Protein AF-A0A6S7J651-F1 (afdb_monomer_lite)

pLDDT: mean 87.49, std 10.48, range [50.44, 97.06]

Foldseek 3Di:
DQADDQLDDLVVVVVVLVVVCVVVVVPDLVVSLVVNLVSHDPVLNVQLVPQDQDDDDCRNVVSSVVSVVSSVVVDDLVSLVVVLVVDDADDVHDPVNVVVVSVVSVVD

Secondary structure (DSSP, 8-state):
-PPB-TTS-HHHHHHHHHHHHHHTT---HHHHHHHHHHTB-HHHHHHHTTSPP--STTHHHHHHHHHHHHHHHT--HHHHHHHHHH----TT--HHHHHHHHHHHH--

Structure (mmCIF, N/CA/C/O backbone):
data_AF-A0A6S7J651-F1
#
_entry.id   AF-A0A6S7J651-F1
#
loop_
_atom_site.group_PDB
_atom_site.id
_atom_site.type_symb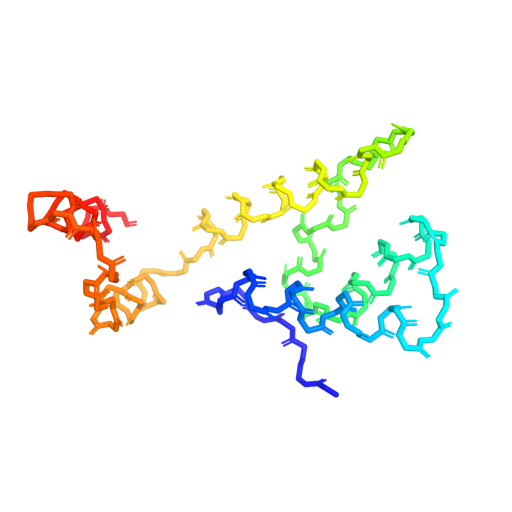ol
_atom_site.label_atom_id
_atom_site.label_alt_id
_atom_site.label_comp_id
_atom_site.label_asym_id
_atom_site.label_entity_id
_atom_site.label_seq_id
_atom_site.pdbx_PDB_ins_code
_atom_site.Cartn_x
_atom_site.Cartn_y
_atom_site.Cartn_z
_atom_site.occupancy
_atom_site.B_iso_or_equiv
_atom_site.auth_seq_id
_atom_site.auth_comp_id
_atom_site.auth_asym_id
_atom_site.auth_atom_id
_atom_site.pdbx_PDB_model_num
ATOM 1 N N . PRO A 1 1 ? -5.025 -12.848 -6.482 1.00 60.56 1 PRO A N 1
ATOM 2 C CA . PRO A 1 1 ? -4.922 -12.258 -5.128 1.00 60.56 1 PRO A CA 1
ATOM 3 C C . PRO A 1 1 ? -6.108 -11.335 -4.894 1.00 60.56 1 PRO A C 1
ATOM 5 O O . PRO A 1 1 ? -6.480 -10.621 -5.825 1.00 60.56 1 PRO A O 1
ATOM 8 N N . ASP A 1 2 ? -6.698 -11.370 -3.703 1.00 80.50 2 ASP A N 1
ATOM 9 C CA . ASP A 1 2 ? -7.684 -10.358 -3.337 1.00 80.50 2 ASP A CA 1
ATOM 10 C C . ASP A 1 2 ? -7.003 -8.989 -3.321 1.00 80.50 2 ASP A C 1
ATOM 12 O O . ASP A 1 2 ? -5.852 -8.851 -2.892 1.00 80.50 2 ASP A O 1
ATOM 16 N N . LYS A 1 3 ? -7.687 -7.997 -3.889 1.00 93.38 3 LYS A N 1
ATOM 17 C CA . LYS A 1 3 ? -7.186 -6.627 -3.954 1.00 93.38 3 LYS A CA 1
ATOM 18 C C . LYS A 1 3 ? -7.301 -5.980 -2.579 1.00 93.38 3 LYS A C 1
ATOM 20 O O . LYS A 1 3 ? -8.289 -6.212 -1.890 1.00 93.38 3 LYS A O 1
ATOM 25 N N . PHE A 1 4 ? -6.341 -5.130 -2.228 1.00 94.69 4 PHE A N 1
ATOM 26 C CA . PHE A 1 4 ? -6.360 -4.408 -0.959 1.00 94.69 4 PHE A CA 1
ATOM 27 C C . PHE A 1 4 ? -7.595 -3.523 -0.846 1.00 94.69 4 PHE A C 1
ATOM 29 O O . PHE A 1 4 ? -7.858 -2.702 -1.736 1.00 94.69 4 PHE A O 1
ATOM 36 N N . LYS A 1 5 ? -8.288 -3.648 0.284 1.00 93.19 5 LYS A N 1
ATOM 37 C CA . LYS A 1 5 ? -9.381 -2.783 0.713 1.00 93.19 5 LYS A CA 1
ATOM 38 C C . LYS A 1 5 ? -8.946 -1.921 1.903 1.00 93.19 5 LYS A C 1
ATOM 40 O O . LYS A 1 5 ? -8.264 -2.379 2.813 1.00 93.19 5 LYS A O 1
ATOM 45 N N . ILE A 1 6 ? -9.391 -0.662 1.922 1.00 90.00 6 ILE A N 1
ATOM 46 C CA . ILE A 1 6 ? -9.176 0.242 3.062 1.00 90.00 6 ILE A CA 1
ATOM 47 C C . ILE A 1 6 ? -9.728 -0.403 4.342 1.00 90.00 6 ILE A C 1
ATOM 49 O O . ILE A 1 6 ? -10.827 -0.949 4.337 1.00 90.00 6 ILE A O 1
ATOM 53 N N . GLY A 1 7 ? -8.950 -0.351 5.423 1.00 86.81 7 GLY A N 1
ATOM 54 C CA . GLY A 1 7 ? -9.270 -1.014 6.690 1.00 86.81 7 GLY A CA 1
ATOM 55 C C . GLY A 1 7 ? -8.551 -2.349 6.892 1.00 86.81 7 GLY A C 1
ATOM 56 O O . GLY A 1 7 ? -8.470 -2.806 8.029 1.00 86.81 7 GLY A O 1
ATOM 57 N N . GLU A 1 8 ? -7.985 -2.940 5.836 1.00 89.00 8 GLU A N 1
ATOM 58 C CA . GLU A 1 8 ? -7.099 -4.101 5.948 1.00 89.00 8 GLU A CA 1
ATOM 59 C C . GLU A 1 8 ? -5.691 -3.716 6.433 1.00 89.00 8 GLU A C 1
ATOM 61 O O . GLU A 1 8 ? -5.280 -2.554 6.378 1.00 89.00 8 GLU A O 1
ATOM 66 N N . ASP A 1 9 ? -4.932 -4.719 6.880 1.00 89.12 9 ASP A N 1
ATOM 67 C CA . ASP A 1 9 ? -3.523 -4.577 7.250 1.00 89.12 9 ASP A CA 1
ATOM 68 C C . ASP A 1 9 ? -2.673 -4.262 6.008 1.00 89.12 9 ASP A C 1
ATOM 70 O O . ASP A 1 9 ? -2.301 -5.142 5.218 1.00 89.12 9 ASP A O 1
ATOM 74 N N . PHE A 1 10 ? -2.390 -2.972 5.828 1.00 92.88 10 PHE A N 1
ATOM 75 C CA . PHE A 1 10 ? -1.630 -2.483 4.689 1.00 92.88 10 PHE A CA 1
ATOM 76 C C . PHE A 1 10 ? -0.168 -2.946 4.724 1.00 92.88 10 PHE A C 1
ATOM 78 O O . PHE A 1 10 ? 0.384 -3.256 3.671 1.00 92.88 10 PHE A O 1
ATOM 85 N N . ASP A 1 11 ? 0.453 -3.083 5.899 1.00 92.12 11 ASP A N 1
ATOM 86 C CA . ASP A 1 11 ? 1.843 -3.545 5.999 1.00 92.12 11 ASP A CA 1
ATOM 87 C C . ASP A 1 11 ? 1.967 -5.001 5.535 1.00 92.12 11 ASP A C 1
ATOM 89 O O . ASP A 1 11 ? 2.865 -5.349 4.758 1.00 92.12 11 ASP A O 1
ATOM 93 N N . LEU A 1 12 ? 1.025 -5.855 5.947 1.00 92.38 12 LEU A N 1
ATOM 94 C CA . LEU A 1 12 ? 0.959 -7.238 5.484 1.00 92.38 12 LEU A CA 1
ATOM 95 C C . LEU A 1 12 ? 0.696 -7.321 3.976 1.00 92.38 12 LEU A C 1
ATOM 97 O O . LEU A 1 12 ? 1.302 -8.152 3.291 1.00 92.38 12 LEU A O 1
ATOM 101 N N . PHE A 1 13 ? -0.186 -6.471 3.445 1.00 94.56 13 PHE A N 1
ATOM 102 C CA . PHE A 1 13 ? -0.425 -6.381 2.005 1.00 94.56 13 PHE A CA 1
ATOM 103 C C . PHE A 1 13 ? 0.855 -6.009 1.239 1.00 94.56 13 PHE A C 1
ATOM 105 O O . PHE A 1 13 ? 1.228 -6.709 0.294 1.00 94.56 13 PHE A O 1
ATOM 112 N N . ILE A 1 14 ? 1.586 -4.980 1.682 1.00 95.69 14 ILE A N 1
ATOM 113 C CA . ILE A 1 14 ? 2.854 -4.568 1.064 1.00 95.69 14 ILE A CA 1
ATOM 114 C C . ILE A 1 14 ? 3.908 -5.668 1.148 1.00 95.69 14 ILE A C 1
ATOM 116 O O . ILE A 1 14 ? 4.590 -5.933 0.156 1.00 95.69 14 ILE A O 1
ATOM 120 N N . LYS A 1 15 ? 4.013 -6.363 2.285 1.00 95.19 15 LYS A N 1
ATOM 121 C CA . LYS A 1 15 ? 4.928 -7.500 2.436 1.00 95.19 15 LYS A CA 1
ATOM 122 C C . LYS A 1 15 ? 4.649 -8.590 1.397 1.00 95.19 15 LYS A C 1
ATOM 124 O O . LYS A 1 15 ? 5.584 -9.081 0.770 1.00 95.19 15 LYS A O 1
ATOM 129 N N . LYS A 1 16 ? 3.377 -8.940 1.170 1.00 94.25 16 LYS A N 1
ATOM 130 C CA . LYS A 1 16 ? 2.980 -9.917 0.138 1.00 94.25 16 LYS A CA 1
ATOM 131 C C . LYS A 1 16 ? 3.317 -9.431 -1.276 1.00 94.25 16 LYS A C 1
ATOM 133 O O . LYS A 1 16 ? 3.835 -10.211 -2.070 1.00 94.25 16 LYS A O 1
ATOM 138 N N . CYS A 1 17 ? 3.066 -8.156 -1.579 1.00 94.12 17 CYS A N 1
ATOM 139 C CA . CYS A 1 17 ? 3.41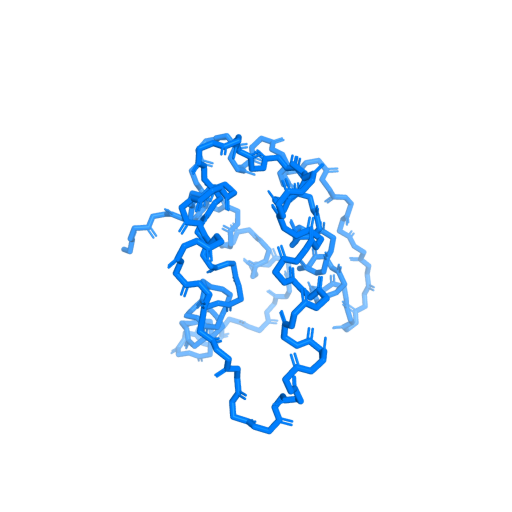8 -7.558 -2.870 1.00 94.12 17 CYS A CA 1
ATOM 140 C C . CYS A 1 17 ? 4.931 -7.585 -3.125 1.00 94.12 17 CYS A C 1
ATOM 142 O O . CYS A 1 17 ? 5.352 -7.967 -4.212 1.00 94.12 17 CYS A O 1
ATOM 144 N N . ASN A 1 18 ? 5.748 -7.242 -2.127 1.00 94.31 18 ASN A N 1
ATOM 145 C CA . ASN A 1 18 ? 7.204 -7.240 -2.267 1.00 94.31 18 ASN A CA 1
ATOM 146 C C . ASN A 1 18 ? 7.760 -8.650 -2.508 1.00 94.31 18 ASN A C 1
ATOM 148 O O . ASN A 1 18 ? 8.572 -8.812 -3.411 1.00 94.31 18 ASN A O 1
ATOM 152 N N . LEU A 1 19 ? 7.253 -9.671 -1.805 1.00 94.81 19 LEU A N 1
ATOM 153 C CA . LEU A 1 19 ? 7.618 -11.071 -2.072 1.00 94.81 19 LEU A CA 1
ATOM 154 C C . LEU A 1 19 ? 7.287 -11.488 -3.511 1.00 94.81 19 LEU A C 1
ATOM 156 O O . LEU A 1 19 ? 8.064 -12.187 -4.156 1.00 94.81 19 LEU A O 1
ATOM 160 N N . TYR A 1 20 ? 6.139 -11.049 -4.033 1.00 92.81 20 TYR A N 1
ATOM 161 C CA . TYR A 1 20 ? 5.784 -11.299 -5.427 1.00 92.81 20 TYR A CA 1
ATOM 162 C C . TYR A 1 20 ? 6.728 -10.569 -6.390 1.00 92.81 20 TYR A C 1
ATOM 164 O O . TYR A 1 20 ? 7.210 -11.181 -7.336 1.00 92.81 20 TYR A O 1
ATOM 172 N N . PHE A 1 21 ? 7.025 -9.289 -6.144 1.00 94.81 21 PHE A N 1
ATOM 173 C CA . PHE A 1 21 ? 7.946 -8.507 -6.975 1.00 94.81 21 PHE A CA 1
ATOM 174 C C . PHE A 1 21 ? 9.356 -9.091 -6.996 1.00 94.81 21 PHE A C 1
ATOM 176 O O . PHE A 1 21 ? 9.975 -9.097 -8.054 1.00 94.8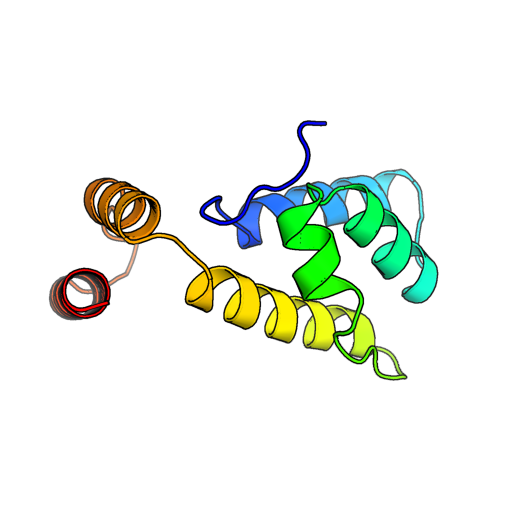1 21 PHE A O 1
ATOM 183 N N . GLU A 1 22 ? 9.840 -9.609 -5.868 1.00 95.25 22 GLU A N 1
ATOM 184 C CA . GLU A 1 22 ? 11.103 -10.347 -5.783 1.00 95.25 22 GLU A CA 1
ATOM 185 C C . GLU A 1 22 ? 11.058 -11.622 -6.633 1.00 95.25 22 GLU A C 1
ATOM 187 O O . GLU A 1 22 ? 11.951 -11.847 -7.444 1.00 95.25 22 GLU A O 1
ATOM 192 N N . ALA A 1 23 ? 9.990 -12.418 -6.520 1.00 96.69 23 ALA A N 1
ATOM 193 C CA . ALA A 1 23 ? 9.848 -13.671 -7.262 1.00 96.69 23 ALA A CA 1
ATOM 194 C C . ALA A 1 23 ? 9.789 -13.492 -8.790 1.00 96.69 23 ALA A C 1
ATOM 196 O O . ALA A 1 23 ? 10.136 -14.416 -9.523 1.00 96.69 23 ALA A O 1
ATOM 197 N N . VAL A 1 24 ? 9.335 -12.330 -9.271 1.00 96.06 24 VAL A N 1
ATOM 198 C CA . VAL A 1 24 ? 9.275 -12.002 -10.707 1.00 96.06 24 VAL A CA 1
ATOM 199 C C . VAL A 1 24 ? 10.380 -11.043 -11.162 1.00 96.06 24 VAL A C 1
ATOM 201 O O . VAL A 1 24 ? 10.275 -10.489 -12.255 1.00 96.06 24 VAL A O 1
ATOM 204 N N . GLU A 1 25 ? 11.396 -10.803 -10.325 1.00 96.12 25 GLU A N 1
ATOM 205 C CA . GLU A 1 25 ? 12.528 -9.904 -10.615 1.00 96.12 25 GLU A CA 1
ATOM 206 C C . GLU A 1 25 ? 12.085 -8.493 -11.058 1.00 96.12 25 GLU A C 1
ATOM 208 O O . GLU A 1 25 ? 12.689 -7.829 -11.905 1.00 96.12 25 GLU A O 1
ATOM 213 N N . LEU A 1 26 ? 10.983 -7.999 -10.488 1.00 95.06 26 LEU A N 1
ATOM 214 C CA . LEU A 1 26 ? 10.463 -6.677 -10.802 1.00 95.06 26 LEU A CA 1
ATOM 215 C C . LEU A 1 26 ? 11.224 -5.627 -9.997 1.00 95.06 26 LEU A C 1
ATOM 217 O O . LEU A 1 26 ? 10.801 -5.263 -8.905 1.00 95.06 26 LEU A O 1
ATOM 221 N N . GLU A 1 27 ? 12.344 -5.132 -10.513 1.00 91.69 27 GLU A N 1
ATOM 222 C CA . GLU A 1 27 ? 13.200 -4.158 -9.809 1.00 91.69 27 GLU A CA 1
ATOM 223 C C . GLU A 1 27 ? 12.805 -2.693 -10.050 1.00 91.69 27 GLU A C 1
ATOM 225 O O . GLU A 1 27 ? 13.013 -1.832 -9.197 1.00 91.69 27 GLU A O 1
ATOM 230 N N . ASP A 1 28 ? 12.172 -2.402 -11.188 1.00 94.00 28 ASP A N 1
ATOM 231 C CA . ASP A 1 28 ? 11.782 -1.043 -11.568 1.00 94.00 28 ASP A CA 1
ATOM 232 C C . ASP A 1 28 ? 10.697 -0.479 -10.632 1.00 94.00 28 ASP A C 1
ATOM 234 O O . ASP A 1 28 ? 9.564 -0.969 -10.577 1.00 94.00 28 ASP A O 1
ATOM 238 N N . VAL A 1 29 ? 11.028 0.604 -9.924 1.00 93.56 29 VAL A N 1
ATOM 239 C CA . VAL A 1 29 ? 10.147 1.243 -8.933 1.00 93.56 29 VAL A CA 1
ATOM 240 C C . VAL A 1 29 ? 8.861 1.822 -9.532 1.00 93.56 29 VAL A C 1
ATOM 242 O O . VAL A 1 29 ? 7.820 1.803 -8.871 1.00 93.56 29 VAL A O 1
ATOM 245 N N . LYS A 1 30 ? 8.882 2.288 -10.788 1.00 93.50 30 LYS A N 1
ATOM 246 C CA . LYS A 1 30 ? 7.685 2.790 -11.480 1.00 93.50 30 LYS A CA 1
ATOM 247 C C . LYS A 1 30 ? 6.769 1.627 -11.853 1.00 93.50 30 LYS A C 1
ATOM 249 O O . LYS A 1 30 ? 5.550 1.740 -11.711 1.00 93.50 30 LYS A O 1
ATOM 254 N N . LYS A 1 31 ? 7.335 0.486 -12.259 1.00 94.94 31 LYS A N 1
ATOM 255 C CA . LYS A 1 31 ? 6.555 -0.737 -12.494 1.00 94.94 31 LYS A CA 1
ATOM 256 C C . LYS A 1 31 ? 5.994 -1.317 -11.196 1.00 94.94 31 LYS A C 1
ATOM 258 O O . LYS A 1 31 ? 4.831 -1.707 -11.193 1.00 94.94 31 LYS A O 1
ATOM 263 N N . ARG A 1 32 ? 6.750 -1.311 -10.088 1.00 95.06 32 ARG A N 1
ATOM 264 C CA . ARG A 1 32 ? 6.239 -1.700 -8.755 1.00 95.06 32 ARG A CA 1
ATOM 265 C C . ARG A 1 32 ? 5.063 -0.829 -8.326 1.00 95.06 32 ARG A C 1
ATOM 267 O O . ARG A 1 32 ? 4.036 -1.359 -7.909 1.00 95.06 32 ARG A O 1
ATOM 274 N N . ARG A 1 33 ? 5.176 0.496 -8.490 1.00 95.38 33 ARG A N 1
ATOM 275 C CA . ARG A 1 33 ? 4.079 1.444 -8.237 1.00 95.38 33 ARG A CA 1
ATOM 276 C C . ARG A 1 33 ? 2.829 1.070 -9.036 1.00 95.38 33 ARG A C 1
ATOM 278 O O . ARG A 1 33 ? 1.757 0.939 -8.456 1.00 95.38 33 ARG A O 1
ATOM 285 N N . LEU A 1 34 ? 2.962 0.879 -10.351 1.00 95.69 34 LEU A N 1
ATOM 286 C CA . LEU A 1 34 ? 1.836 0.499 -11.211 1.00 95.69 34 LEU A CA 1
ATOM 287 C C . LEU A 1 34 ? 1.224 -0.838 -10.785 1.00 95.69 34 LEU A C 1
ATOM 289 O O . LEU A 1 34 ? 0.011 -0.928 -10.615 1.00 95.69 34 LEU A O 1
ATOM 293 N N . ALA A 1 35 ? 2.051 -1.860 -10.567 1.00 95.06 35 ALA A N 1
ATOM 294 C CA . ALA A 1 35 ? 1.590 -3.173 -10.138 1.00 95.06 35 ALA A CA 1
ATOM 295 C C . ALA A 1 35 ? 0.823 -3.100 -8.810 1.00 95.06 35 ALA A C 1
ATOM 297 O O . ALA A 1 35 ? -0.220 -3.737 -8.671 1.00 95.06 35 ALA A O 1
ATOM 298 N N . LEU A 1 36 ? 1.288 -2.288 -7.859 1.00 95.44 36 LEU A N 1
ATOM 299 C CA . LEU A 1 36 ? 0.585 -2.061 -6.602 1.00 95.44 36 LEU A CA 1
ATOM 300 C C . LEU A 1 36 ? -0.761 -1.375 -6.827 1.00 95.44 36 LEU A C 1
ATOM 302 O O . LEU A 1 36 ? -1.763 -1.876 -6.327 1.00 95.44 36 LEU A O 1
ATOM 306 N N . LEU A 1 37 ? -0.806 -0.293 -7.614 1.00 96.56 37 LEU A N 1
ATOM 307 C CA . LEU A 1 37 ? -2.048 0.420 -7.936 1.00 96.56 37 LEU A CA 1
ATOM 308 C C . LEU A 1 37 ? -3.115 -0.529 -8.509 1.00 96.56 37 LEU A C 1
ATOM 310 O O . LEU A 1 37 ? -4.262 -0.500 -8.073 1.00 96.56 37 LEU A O 1
ATOM 314 N N . PHE A 1 38 ? -2.748 -1.439 -9.416 1.00 95.19 38 PHE A N 1
ATOM 315 C CA . PHE A 1 38 ? -3.695 -2.412 -9.984 1.00 95.19 38 PHE A CA 1
ATOM 316 C C . PHE A 1 38 ? -4.199 -3.471 -8.988 1.00 95.19 38 PHE A C 1
ATOM 318 O O . PHE A 1 38 ? -5.247 -4.086 -9.227 1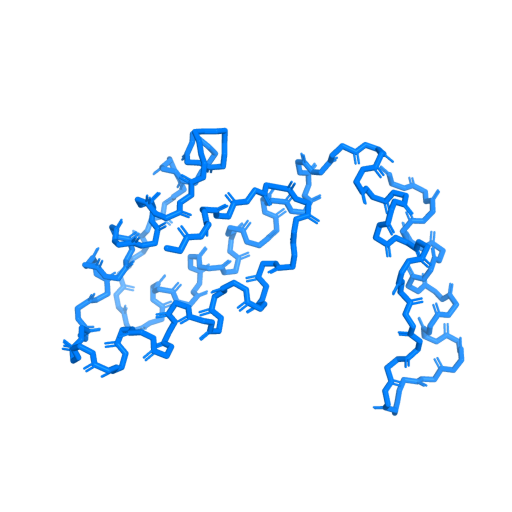.00 95.19 38 PHE A O 1
ATOM 325 N N . ASN A 1 39 ? -3.490 -3.659 -7.872 1.00 95.81 39 ASN A N 1
ATOM 326 C CA . ASN A 1 39 ? -3.876 -4.543 -6.773 1.00 95.81 39 ASN A CA 1
ATOM 327 C C . ASN A 1 39 ? -4.668 -3.828 -5.663 1.00 95.81 39 ASN A C 1
ATOM 329 O O . ASN A 1 39 ? -4.955 -4.441 -4.639 1.00 95.81 39 ASN A O 1
ATOM 333 N N . LEU A 1 40 ? -5.065 -2.569 -5.864 1.00 95.81 40 LEU A N 1
ATOM 334 C CA . LEU A 1 40 ? -6.003 -1.853 -4.997 1.00 95.81 40 LEU A CA 1
ATOM 335 C C . LEU A 1 40 ? -7.440 -2.012 -5.512 1.00 95.81 40 LEU A C 1
ATOM 337 O O . LEU A 1 40 ? -7.671 -2.057 -6.726 1.00 95.81 40 LEU A O 1
ATOM 341 N N . ILE A 1 41 ? -8.425 -2.065 -4.610 1.00 95.12 41 ILE A N 1
ATOM 342 C CA . ILE A 1 41 ? -9.829 -1.869 -5.009 1.00 95.12 41 ILE A CA 1
ATOM 343 C C . ILE A 1 41 ? -10.049 -0.439 -5.521 1.00 95.12 41 ILE A C 1
ATOM 345 O O . ILE A 1 41 ? -9.227 0.443 -5.292 1.00 95.12 41 ILE A O 1
ATOM 349 N N . GLU A 1 42 ? -11.182 -0.193 -6.176 1.00 94.44 42 GLU A N 1
ATOM 350 C CA . GLU A 1 42 ? -11.484 1.084 -6.835 1.00 94.44 42 GLU A CA 1
ATOM 351 C C . GLU A 1 42 ? -11.355 2.309 -5.913 1.00 94.44 42 GLU A C 1
ATOM 353 O O . GLU A 1 42 ? -10.715 3.290 -6.289 1.00 94.44 42 GLU A O 1
ATOM 358 N N . ASP A 1 43 ? -11.879 2.245 -4.687 1.00 92.81 43 ASP A N 1
ATOM 359 C CA . ASP A 1 43 ? -11.809 3.372 -3.747 1.00 92.81 43 ASP A CA 1
ATOM 360 C C . ASP A 1 43 ? -10.380 3.627 -3.245 1.00 92.81 43 ASP A C 1
ATOM 362 O O . ASP A 1 43 ? -9.918 4.768 -3.217 1.00 92.81 43 ASP A O 1
ATOM 366 N N . ALA A 1 44 ? -9.637 2.564 -2.923 1.00 95.19 44 ALA A N 1
ATOM 367 C CA . ALA A 1 44 ? -8.228 2.670 -2.543 1.00 95.19 44 ALA A CA 1
ATOM 368 C C . ALA A 1 44 ? -7.370 3.191 -3.708 1.00 95.19 44 ALA A C 1
ATOM 370 O O . ALA A 1 44 ? -6.485 4.021 -3.504 1.00 95.19 44 ALA A O 1
ATOM 371 N N . PHE A 1 45 ? -7.663 2.752 -4.935 1.00 96.44 45 PHE A N 1
ATOM 372 C CA . PHE A 1 45 ? -7.012 3.233 -6.149 1.00 96.44 45 PHE A CA 1
ATOM 373 C C . PHE A 1 45 ? -7.237 4.733 -6.349 1.00 96.44 45 PHE A C 1
ATOM 375 O O . PHE A 1 45 ? -6.268 5.464 -6.537 1.00 96.44 45 PHE A O 1
ATOM 382 N N . ARG A 1 46 ? -8.488 5.206 -6.255 1.00 95.19 46 ARG A N 1
ATOM 383 C CA . ARG A 1 46 ? -8.834 6.631 -6.410 1.00 95.19 46 ARG A CA 1
ATOM 384 C C . ARG A 1 46 ? -8.111 7.530 -5.411 1.00 95.19 46 ARG A C 1
ATOM 386 O O . ARG A 1 46 ? -7.789 8.665 -5.744 1.00 95.19 46 ARG A O 1
ATOM 393 N N . LEU A 1 47 ? -7.856 7.032 -4.202 1.00 95.06 47 LEU A N 1
ATOM 394 C CA . LEU A 1 47 ? -7.073 7.755 -3.203 1.00 95.06 47 LEU A CA 1
ATOM 395 C C . LEU A 1 47 ? -5.568 7.718 -3.499 1.00 95.06 47 LEU A C 1
ATOM 397 O O . LEU A 1 47 ? -4.887 8.718 -3.300 1.00 95.06 47 LEU A O 1
ATOM 401 N N . ALA A 1 48 ? -5.044 6.584 -3.964 1.00 96.38 48 ALA A N 1
ATOM 402 C CA . ALA A 1 48 ? -3.610 6.371 -4.152 1.00 96.38 48 ALA A CA 1
ATOM 403 C C . ALA A 1 48 ? -3.040 6.953 -5.454 1.00 96.38 48 ALA A C 1
ATOM 405 O O . ALA A 1 48 ? -1.893 7.396 -5.475 1.00 96.38 48 ALA A O 1
ATOM 406 N N . GLU A 1 49 ? -3.807 6.928 -6.545 1.00 96.38 49 GLU A N 1
ATOM 407 C CA . GLU A 1 49 ? -3.383 7.379 -7.875 1.00 96.38 49 GLU A CA 1
ATOM 408 C C . GLU A 1 49 ? -2.855 8.828 -7.916 1.00 96.38 49 GLU A C 1
ATOM 410 O O . GLU A 1 49 ? -1.755 9.012 -8.458 1.00 96.38 49 GLU A O 1
ATOM 415 N N . PRO A 1 50 ? -3.510 9.823 -7.276 1.00 96.56 50 PRO A N 1
ATOM 416 C CA . PRO A 1 50 ? -3.033 11.206 -7.278 1.00 96.56 50 PRO A CA 1
ATOM 417 C C . PRO A 1 50 ? -1.870 11.458 -6.306 1.00 96.56 50 PRO A C 1
ATOM 419 O O . PRO A 1 50 ? -1.325 12.563 -6.279 1.00 96.56 50 PRO A O 1
ATOM 422 N N . VAL A 1 51 ? -1.478 10.476 -5.483 1.00 96.25 51 VAL A N 1
ATOM 423 C CA . VAL A 1 51 ? -0.367 10.644 -4.538 1.00 96.25 51 VAL A CA 1
ATOM 424 C C . VAL A 1 51 ? 0.942 10.735 -5.310 1.00 96.25 51 VAL A C 1
ATOM 426 O O . VAL A 1 51 ? 1.348 9.793 -5.997 1.00 96.25 51 VAL A O 1
ATOM 429 N N . GLU A 1 52 ? 1.616 11.872 -5.142 1.00 95.00 52 GLU A N 1
ATOM 430 C CA . GLU A 1 52 ? 2.885 12.183 -5.792 1.00 95.00 52 GLU A CA 1
ATOM 431 C C . GLU A 1 52 ? 3.926 11.080 -5.567 1.00 95.00 52 GLU A C 1
ATOM 433 O O . GLU A 1 52 ? 4.261 10.721 -4.428 1.00 95.00 52 GLU A O 1
ATOM 438 N N . PHE A 1 53 ? 4.458 10.583 -6.683 1.00 95.38 53 PHE A N 1
ATOM 439 C CA . PHE A 1 53 ? 5.537 9.612 -6.717 1.00 95.38 53 PHE A CA 1
ATOM 440 C C . PHE A 1 53 ? 6.856 10.334 -6.983 1.00 95.38 53 PHE A C 1
ATOM 442 O O . PHE A 1 53 ? 7.019 10.947 -8.035 1.00 95.38 53 PHE A O 1
ATOM 449 N N . GLY A 1 54 ? 7.764 10.276 -6.009 1.00 91.12 54 GLY A N 1
ATOM 450 C CA . GLY A 1 54 ? 9.055 10.953 -6.087 1.00 91.12 54 GLY A CA 1
ATOM 451 C C . GLY A 1 54 ? 10.045 10.278 -7.038 1.00 91.12 54 GLY A C 1
ATOM 452 O O . GLY A 1 54 ? 9.734 9.306 -7.730 1.00 91.12 54 GLY A O 1
ATOM 453 N N . GLU A 1 55 ? 11.275 10.783 -7.020 1.00 88.81 55 GLU A N 1
ATOM 454 C CA . GLU A 1 55 ? 12.410 10.232 -7.761 1.00 88.81 55 GLU A CA 1
ATOM 455 C C . GLU A 1 55 ? 13.482 9.675 -6.813 1.00 88.81 55 GLU A C 1
ATOM 457 O O . GLU A 1 55 ? 13.524 10.004 -5.628 1.00 88.81 55 GLU A O 1
ATOM 462 N N . GLY A 1 56 ? 14.360 8.822 -7.344 1.00 88.44 56 GLY A N 1
ATOM 463 C CA . GLY A 1 56 ? 15.462 8.217 -6.596 1.00 88.44 56 GLY A CA 1
ATOM 464 C C . GLY A 1 56 ? 15.120 6.892 -5.909 1.00 88.44 56 GLY A C 1
ATOM 465 O O . GLY A 1 56 ? 14.011 6.366 -6.010 1.00 88.44 56 GLY A O 1
ATOM 466 N N . GLU A 1 57 ? 16.112 6.338 -5.211 1.00 82.69 57 GLU A N 1
ATOM 467 C CA . GLU A 1 57 ? 16.070 4.982 -4.640 1.00 82.69 57 GLU A CA 1
ATOM 468 C C . GLU A 1 57 ? 15.006 4.814 -3.544 1.00 82.69 57 GLU A C 1
ATOM 470 O O . GLU A 1 57 ? 14.423 3.741 -3.396 1.00 82.69 57 GLU A O 1
ATOM 475 N N . ASN A 1 58 ? 14.687 5.889 -2.816 1.00 90.88 58 ASN A N 1
ATOM 476 C CA . ASN A 1 58 ? 13.697 5.863 -1.735 1.00 90.88 58 ASN A CA 1
ATOM 477 C C . ASN A 1 58 ? 12.263 6.167 -2.194 1.00 90.88 58 ASN A C 1
ATOM 479 O O . ASN A 1 58 ? 11.332 5.981 -1.411 1.00 90.88 58 ASN A O 1
ATOM 483 N N . ALA A 1 59 ? 12.053 6.556 -3.459 1.00 93.19 59 ALA A N 1
ATOM 484 C CA . ALA A 1 59 ? 10.754 7.012 -3.960 1.00 93.19 59 ALA A CA 1
ATOM 485 C C . ALA A 1 59 ? 9.613 6.023 -3.688 1.00 93.19 59 ALA A C 1
ATOM 487 O O . ALA A 1 59 ? 8.522 6.420 -3.279 1.00 93.19 59 ALA A O 1
ATOM 488 N N . TYR A 1 60 ? 9.870 4.725 -3.879 1.00 93.88 60 TYR A N 1
ATOM 489 C CA . TYR A 1 60 ? 8.872 3.690 -3.625 1.00 93.88 60 TYR A CA 1
ATOM 490 C C . TYR A 1 60 ? 8.531 3.587 -2.136 1.00 93.88 60 TYR A C 1
ATOM 492 O O . TYR A 1 60 ? 7.359 3.619 -1.775 1.00 93.88 60 TYR A O 1
ATOM 500 N N . LYS A 1 61 ? 9.543 3.517 -1.264 1.00 94.56 61 LYS A N 1
ATOM 501 C CA . LYS A 1 61 ? 9.358 3.404 0.188 1.00 94.56 61 LYS A CA 1
ATOM 502 C C . LYS A 1 61 ? 8.613 4.614 0.758 1.00 94.56 61 LYS A C 1
ATOM 504 O O . LYS A 1 61 ? 7.673 4.441 1.531 1.00 94.56 61 LYS A O 1
ATOM 509 N N . ASP A 1 62 ? 8.991 5.816 0.336 1.00 95.94 62 ASP A N 1
ATOM 510 C CA . ASP A 1 62 ? 8.362 7.056 0.793 1.00 95.94 62 ASP A CA 1
ATOM 511 C C . ASP A 1 62 ? 6.905 7.139 0.326 1.00 95.94 62 ASP A C 1
ATOM 513 O O . ASP A 1 62 ? 6.016 7.519 1.091 1.00 95.94 62 ASP A O 1
ATOM 517 N N . TRP A 1 63 ? 6.635 6.720 -0.913 1.00 97.06 63 TRP A N 1
ATOM 518 C CA . TRP A 1 63 ? 5.277 6.643 -1.444 1.00 97.06 63 TRP A CA 1
ATOM 519 C C . TRP A 1 63 ? 4.409 5.635 -0.679 1.00 97.06 63 TRP A C 1
ATOM 521 O O . TRP A 1 63 ? 3.282 5.972 -0.319 1.00 97.06 63 TRP A O 1
ATOM 531 N N . ILE A 1 64 ? 4.936 4.453 -0.333 1.00 96.94 64 ILE A N 1
ATOM 532 C CA . ILE A 1 64 ? 4.237 3.495 0.544 1.00 96.94 64 ILE A CA 1
ATOM 533 C C . ILE A 1 64 ? 3.889 4.127 1.895 1.00 96.94 64 ILE A C 1
ATOM 535 O O . ILE A 1 64 ? 2.762 3.972 2.363 1.00 96.94 64 ILE A O 1
ATOM 539 N N . GLY A 1 65 ? 4.814 4.878 2.501 1.00 96.00 65 GLY A N 1
ATOM 540 C CA . GLY A 1 65 ? 4.556 5.597 3.751 1.00 96.00 65 GLY A CA 1
ATOM 541 C C . GLY A 1 65 ? 3.395 6.590 3.631 1.00 96.00 65 GLY A C 1
ATOM 542 O O . GLY A 1 65 ? 2.500 6.602 4.477 1.00 96.00 65 GLY A O 1
ATOM 543 N N . LYS A 1 66 ? 3.351 7.368 2.538 1.00 96.19 66 LYS A N 1
ATOM 544 C CA . LYS A 1 66 ? 2.233 8.284 2.247 1.00 96.19 66 LYS A CA 1
ATOM 545 C C . LYS A 1 66 ? 0.905 7.533 2.101 1.00 96.19 66 LYS A C 1
ATOM 547 O O . LYS A 1 66 ? -0.102 7.978 2.651 1.00 96.19 66 LYS A O 1
ATOM 552 N N . LEU A 1 67 ? 0.898 6.399 1.393 1.00 96.38 67 LEU A N 1
ATOM 553 C CA . LEU A 1 67 ? -0.304 5.580 1.208 1.00 96.38 67 LEU A CA 1
ATOM 554 C C . LEU A 1 67 ? -0.817 4.994 2.520 1.00 96.38 67 LEU A C 1
ATOM 556 O O . LEU A 1 67 ? -2.016 5.052 2.772 1.00 96.38 67 LEU A O 1
ATOM 560 N N . LYS A 1 68 ? 0.080 4.488 3.372 1.00 94.88 68 LYS A N 1
ATOM 561 C CA . LYS A 1 68 ? -0.279 3.956 4.689 1.00 94.88 68 LYS A CA 1
ATOM 562 C C . LYS A 1 68 ? -1.055 4.990 5.501 1.00 94.88 68 LYS A C 1
ATOM 564 O O . LYS A 1 68 ? -2.205 4.754 5.864 1.00 94.88 68 LYS A O 1
ATOM 569 N N . SER A 1 69 ? -0.471 6.176 5.676 1.00 91.06 69 SER A N 1
ATOM 570 C CA . SER A 1 69 ? -1.132 7.270 6.391 1.00 91.06 69 SER A CA 1
ATOM 571 C C . SER A 1 69 ? -2.441 7.711 5.732 1.00 91.06 69 SER A C 1
ATOM 573 O O . SER A 1 69 ? -3.373 8.113 6.426 1.00 91.06 69 SER A O 1
ATOM 575 N N . LEU A 1 70 ? -2.534 7.664 4.400 1.00 93.12 70 LEU A N 1
ATOM 576 C CA . LEU A 1 70 ? -3.755 8.021 3.683 1.00 93.12 70 LEU A CA 1
ATOM 577 C C . LEU A 1 70 ? -4.873 7.005 3.939 1.00 93.12 70 LEU A C 1
ATOM 579 O O . LEU A 1 70 ? -6.002 7.401 4.227 1.00 93.12 70 LEU A O 1
ATOM 583 N N . PHE A 1 71 ? -4.573 5.711 3.866 1.00 93.12 71 PHE A N 1
ATOM 584 C CA . PHE A 1 71 ? -5.556 4.656 4.086 1.00 93.12 71 PHE A CA 1
ATOM 585 C C . PHE A 1 71 ? -5.999 4.575 5.544 1.00 93.12 71 PHE A C 1
ATOM 587 O O . PHE A 1 71 ? -7.192 4.425 5.785 1.00 93.12 71 PHE A O 1
ATOM 594 N N . GLU A 1 72 ? -5.097 4.772 6.508 1.00 87.88 72 GLU A N 1
ATOM 595 C CA . GLU A 1 72 ? -5.439 4.871 7.937 1.00 87.88 72 GLU A CA 1
ATOM 596 C C . GLU A 1 72 ? -6.454 5.994 8.212 1.00 87.88 72 GLU A C 1
ATOM 598 O O . GLU A 1 72 ? -7.437 5.794 8.927 1.00 87.88 72 GLU A O 1
ATOM 603 N N . ARG A 1 73 ? -6.277 7.166 7.585 1.00 85.31 73 ARG A N 1
ATOM 604 C CA . ARG A 1 73 ? -7.202 8.307 7.736 1.00 85.31 73 ARG A CA 1
ATOM 605 C C . ARG A 1 73 ? -8.568 8.078 7.096 1.00 85.31 73 ARG A C 1
ATOM 607 O O . ARG A 1 73 ? -9.536 8.696 7.529 1.00 85.31 73 ARG A O 1
ATOM 614 N N . ASN A 1 74 ? -8.642 7.228 6.075 1.00 85.94 74 ASN A N 1
ATOM 615 C CA . ASN A 1 74 ? -9.870 6.952 5.328 1.00 85.94 74 ASN A CA 1
ATOM 616 C C . ASN A 1 74 ? -10.587 5.673 5.791 1.00 85.94 74 ASN A C 1
ATOM 618 O O . ASN A 1 74 ? -11.554 5.259 5.155 1.00 85.94 74 ASN A O 1
ATOM 622 N N . GLN A 1 75 ? -10.155 5.056 6.896 1.00 83.62 75 GLN A N 1
ATOM 623 C CA . GLN A 1 75 ? -10.896 3.952 7.507 1.00 83.62 75 GLN A CA 1
ATOM 624 C C . GLN A 1 75 ? -12.246 4.435 8.041 1.00 83.62 75 GLN A C 1
ATOM 626 O O . GLN A 1 75 ? -12.342 5.467 8.712 1.00 83.62 75 GLN A O 1
ATOM 631 N N . THR A 1 76 ? -13.295 3.654 7.799 1.00 77.75 76 THR A N 1
ATOM 632 C CA . THR A 1 76 ? -14.607 3.894 8.404 1.00 77.75 76 THR A CA 1
ATOM 633 C C . THR A 1 76 ? -14.570 3.644 9.914 1.00 77.75 76 THR A C 1
ATOM 635 O O . THR A 1 76 ? -13.782 2.843 10.419 1.00 77.75 76 THR A O 1
ATOM 638 N N . ALA A 1 77 ? -15.488 4.261 10.664 1.00 69.62 77 ALA A N 1
ATOM 639 C CA . ALA A 1 77 ? -15.607 4.037 12.111 1.00 69.62 77 ALA A CA 1
ATOM 640 C C . ALA A 1 77 ? -15.900 2.567 12.486 1.00 69.62 77 ALA A C 1
ATOM 642 O O . ALA A 1 77 ? -15.634 2.145 13.612 1.00 69.62 77 ALA A O 1
ATOM 643 N N . THR A 1 78 ? -16.477 1.789 11.566 1.00 65.44 78 THR A N 1
ATOM 644 C CA . THR A 1 78 ? -16.697 0.346 11.739 1.00 65.44 78 THR A CA 1
ATOM 645 C C . THR A 1 78 ? -15.390 -0.429 11.583 1.00 65.44 78 THR A C 1
ATOM 647 O O . THR A 1 78 ? -15.105 -1.296 12.404 1.00 65.44 78 THR A O 1
ATOM 650 N N . GLU A 1 79 ? -14.571 -0.092 10.585 1.00 71.38 79 GLU A N 1
ATOM 651 C CA . GLU A 1 79 ? -13.255 -0.711 10.361 1.00 71.38 79 GLU A CA 1
ATOM 652 C C . GLU A 1 79 ? -12.282 -0.383 11.496 1.00 71.38 79 GLU A C 1
ATOM 654 O O . GLU A 1 79 ? -11.627 -1.283 12.016 1.00 71.38 79 GLU A O 1
ATOM 659 N N . LYS A 1 80 ? -12.268 0.867 11.973 1.00 71.12 80 LYS A N 1
ATOM 660 C CA . LYS A 1 80 ? -11.464 1.267 13.137 1.00 71.12 80 LYS A CA 1
ATOM 661 C C . LYS A 1 80 ? -11.836 0.486 14.396 1.00 71.12 80 LYS A C 1
ATOM 663 O O . LYS A 1 80 ? -10.961 -0.047 15.071 1.00 71.12 80 LYS A O 1
ATOM 668 N N . ARG A 1 81 ? -13.138 0.345 14.683 1.00 67.75 81 ARG A N 1
ATOM 669 C CA . ARG A 1 81 ? -13.627 -0.467 15.812 1.00 67.75 81 ARG A CA 1
ATOM 670 C C . ARG A 1 81 ? -13.273 -1.940 15.665 1.00 67.75 81 ARG A C 1
ATOM 672 O O . ARG A 1 81 ? -12.848 -2.565 16.630 1.00 67.75 81 ARG A O 1
ATOM 679 N N . TYR A 1 82 ? -13.434 -2.492 14.467 1.00 71.25 82 TYR A N 1
ATOM 680 C CA . TYR A 1 82 ? -13.053 -3.870 14.182 1.00 71.25 82 TYR A CA 1
ATOM 681 C C . TYR A 1 82 ? -11.554 -4.105 14.429 1.00 71.25 82 TYR A C 1
ATOM 683 O O . TYR A 1 82 ? -11.190 -5.075 15.092 1.00 71.25 82 TYR A O 1
ATOM 691 N N . ASN A 1 83 ? -10.700 -3.186 13.974 1.00 70.00 83 ASN A N 1
ATOM 692 C CA . ASN A 1 83 ? -9.254 -3.247 14.176 1.00 70.00 83 ASN A CA 1
ATOM 693 C C . ASN A 1 83 ? -8.865 -3.066 15.651 1.00 70.00 83 ASN A C 1
ATOM 695 O O . ASN A 1 83 ? -8.036 -3.821 16.150 1.00 70.00 83 ASN A O 1
ATOM 699 N N . PHE A 1 84 ? -9.520 -2.155 16.381 1.00 74.31 84 PHE A N 1
ATOM 700 C CA . PHE A 1 84 ? -9.354 -2.000 17.831 1.00 74.31 84 PHE A CA 1
ATOM 701 C C . PHE A 1 84 ? -9.647 -3.301 18.587 1.00 74.31 84 PHE A C 1
ATOM 703 O O . PHE A 1 84 ? -8.841 -3.741 19.400 1.00 74.31 84 PHE A O 1
ATOM 710 N N . HIS A 1 85 ? -10.769 -3.962 18.286 1.00 73.25 85 HIS A N 1
ATOM 711 C CA . HIS A 1 85 ? -11.147 -5.215 18.949 1.00 73.25 85 HIS A CA 1
ATOM 712 C C . HIS A 1 85 ? -10.220 -6.394 18.632 1.00 73.25 85 HIS A C 1
ATOM 714 O O . HIS A 1 85 ? -10.248 -7.392 19.348 1.00 73.25 85 HIS A O 1
ATOM 720 N N . ARG A 1 86 ? -9.426 -6.295 17.561 1.00 72.94 86 ARG A N 1
ATOM 721 C CA . ARG A 1 86 ? -8.460 -7.315 17.140 1.00 72.94 86 ARG A CA 1
ATOM 722 C C . ARG A 1 86 ? -7.017 -6.974 17.495 1.00 72.94 86 ARG A C 1
ATOM 724 O O . ARG A 1 86 ? -6.141 -7.791 17.221 1.00 72.94 86 ARG A O 1
ATOM 731 N N . ARG 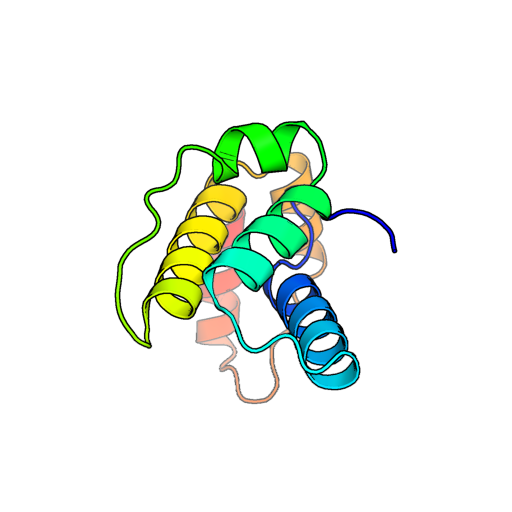A 1 87 ? -6.751 -5.792 18.059 1.00 77.69 87 ARG A N 1
ATOM 732 C CA . ARG A 1 87 ? -5.406 -5.449 18.512 1.00 77.69 87 ARG A CA 1
ATOM 733 C C . ARG A 1 87 ? -5.079 -6.336 19.711 1.00 77.69 87 ARG A C 1
ATOM 735 O O . ARG A 1 87 ? -5.797 -6.337 20.703 1.00 77.69 87 ARG A O 1
ATOM 742 N N . GLU A 1 88 ? -3.997 -7.090 19.589 1.00 80.81 88 GLU A N 1
ATOM 743 C CA . GLU A 1 88 ? -3.379 -7.849 20.675 1.00 80.81 88 GLU A CA 1
ATOM 744 C C . GLU A 1 88 ? -2.056 -7.181 21.019 1.00 80.81 88 GLU A C 1
ATOM 746 O O . GLU A 1 88 ? -1.415 -6.642 20.119 1.00 80.81 88 GLU A O 1
ATOM 751 N N . GLN A 1 89 ? -1.650 -7.192 22.287 1.00 83.81 89 GLN A N 1
ATOM 752 C CA . GLN A 1 89 ? -0.371 -6.621 22.713 1.00 83.81 89 GLN A CA 1
ATOM 753 C C . GLN A 1 89 ? 0.784 -7.271 21.945 1.00 83.81 89 GLN A C 1
ATOM 755 O O . GLN A 1 89 ? 0.918 -8.495 21.919 1.00 83.81 89 GLN A O 1
ATOM 760 N N . GLU A 1 90 ? 1.625 -6.449 21.323 1.00 83.25 90 GLU A N 1
ATOM 761 C CA . GLU A 1 90 ? 2.764 -6.948 20.563 1.00 83.25 90 GLU A CA 1
ATOM 762 C C . GLU A 1 90 ? 3.842 -7.507 21.504 1.00 83.25 90 GLU A C 1
ATOM 764 O O . GLU A 1 90 ? 4.032 -7.049 22.634 1.00 83.25 90 GLU A O 1
ATOM 769 N N . SER A 1 91 ? 4.589 -8.510 21.038 1.00 80.62 91 SER A N 1
ATOM 770 C CA . SER A 1 91 ? 5.684 -9.092 21.817 1.00 80.62 91 SER A CA 1
ATOM 771 C C . SER A 1 91 ? 6.771 -8.044 22.083 1.00 80.62 91 SER A C 1
ATOM 773 O O . SER A 1 91 ? 7.477 -7.635 21.165 1.00 80.62 91 SER A O 1
ATOM 775 N N . GLY A 1 92 ? 6.940 -7.654 23.349 1.00 85.38 92 GLY A N 1
ATOM 776 C CA . GLY A 1 92 ? 7.886 -6.613 23.771 1.00 85.38 92 GLY A CA 1
ATOM 777 C C . GLY A 1 92 ? 7.274 -5.215 23.916 1.00 85.38 92 GLY A C 1
ATOM 778 O O . GLY A 1 92 ? 7.957 -4.309 24.389 1.00 85.38 92 GLY A O 1
ATOM 779 N N . GLU A 1 93 ? 5.996 -5.034 23.576 1.00 87.12 93 GLU A N 1
ATOM 780 C CA . GLU A 1 93 ? 5.245 -3.813 23.872 1.00 87.12 93 GLU A CA 1
ATOM 781 C C . GLU A 1 93 ? 4.944 -3.742 25.376 1.00 87.12 93 GLU A C 1
ATOM 783 O O . GLU A 1 93 ? 4.537 -4.733 25.983 1.00 87.12 93 GLU A O 1
ATOM 788 N N . SER A 1 94 ? 5.139 -2.582 26.009 1.00 88.38 94 SER A N 1
ATOM 789 C CA . SER A 1 94 ? 4.750 -2.408 27.413 1.00 88.38 94 SER A CA 1
ATOM 790 C C . SER A 1 94 ? 3.230 -2.310 27.550 1.00 88.38 94 SER A C 1
ATOM 792 O O . SER A 1 94 ? 2.541 -1.849 26.642 1.00 88.38 94 SER A O 1
ATOM 794 N N . VAL A 1 95 ? 2.698 -2.694 28.714 1.00 84.94 95 VAL A N 1
ATOM 795 C CA . VAL A 1 95 ? 1.254 -2.583 28.994 1.00 84.94 95 VAL A CA 1
ATOM 796 C C . VAL A 1 95 ? 0.774 -1.132 28.864 1.00 84.94 95 VAL A C 1
ATOM 798 O O . VAL A 1 95 ? -0.308 -0.897 28.338 1.00 84.94 95 VAL A O 1
ATOM 801 N N . ASP A 1 96 ? 1.594 -0.158 29.268 1.00 85.81 96 ASP A N 1
ATOM 802 C CA . ASP A 1 96 ? 1.264 1.265 29.133 1.00 85.81 96 ASP A CA 1
ATOM 803 C C . ASP A 1 96 ? 1.237 1.718 27.667 1.00 85.81 96 ASP A C 1
ATOM 805 O O . ASP A 1 96 ? 0.311 2.417 27.263 1.00 85.81 96 ASP A O 1
ATOM 809 N N . SER A 1 97 ? 2.202 1.282 26.847 1.00 81.31 97 SER A N 1
ATOM 810 C CA . SER A 1 97 ? 2.218 1.561 25.402 1.00 81.31 97 SER A CA 1
ATOM 811 C C . SER A 1 97 ? 0.997 0.960 24.711 1.00 81.31 97 SER A C 1
ATOM 813 O O . SER A 1 97 ? 0.346 1.621 23.903 1.00 81.31 97 SER A O 1
ATOM 815 N N . TYR A 1 98 ? 0.645 -0.265 25.093 1.00 84.50 98 TYR A N 1
ATOM 816 C CA . TYR A 1 98 ? -0.535 -0.955 24.598 1.00 84.50 98 TYR A CA 1
ATOM 817 C C . TYR A 1 98 ? -1.838 -0.252 25.011 1.00 84.50 98 TYR A C 1
ATOM 819 O O . TYR A 1 98 ? -2.749 -0.070 24.208 1.00 84.50 98 TYR A O 1
ATOM 827 N N . ALA A 1 99 ? -1.934 0.213 26.257 1.00 81.75 99 ALA A N 1
ATOM 828 C CA . ALA A 1 99 ? -3.092 0.964 26.730 1.00 81.75 99 ALA A CA 1
ATOM 829 C C . ALA A 1 99 ? -3.236 2.322 26.021 1.00 81.75 99 ALA A C 1
ATOM 831 O O . ALA A 1 99 ? -4.357 2.745 25.729 1.00 81.75 99 ALA A O 1
ATOM 832 N N . VAL A 1 100 ? -2.122 3.001 25.725 1.00 81.50 100 VAL A N 1
ATOM 833 C CA . VAL A 1 100 ? -2.113 4.253 24.953 1.00 81.50 100 VAL A CA 1
ATOM 834 C C . VAL A 1 100 ? -2.565 4.009 23.514 1.00 81.50 100 VAL A C 1
ATOM 836 O O . VAL A 1 100 ? -3.463 4.712 23.058 1.00 81.50 100 VAL A O 1
ATOM 839 N N . SER A 1 101 ? -2.034 2.988 22.835 1.00 72.00 101 SER A N 1
ATOM 840 C CA . SER A 1 101 ? -2.408 2.670 21.449 1.00 72.00 101 SER A CA 1
ATOM 841 C C . SER A 1 101 ? -3.881 2.263 21.323 1.00 72.00 101 SER A C 1
ATOM 843 O O . SER A 1 101 ? -4.584 2.722 20.419 1.00 72.00 101 SER A O 1
ATOM 845 N N . LEU A 1 102 ? -4.401 1.499 22.290 1.00 77.69 102 LEU A N 1
ATOM 846 C CA . LEU A 1 102 ? -5.832 1.218 22.411 1.00 77.69 102 LEU A CA 1
ATOM 847 C C . LEU A 1 102 ? -6.647 2.508 22.598 1.00 77.69 102 LEU A C 1
ATOM 849 O O . LEU A 1 102 ? -7.670 2.709 21.940 1.00 77.69 102 LEU A O 1
ATOM 853 N N . ARG A 1 103 ? -6.204 3.413 23.473 1.00 74.12 103 ARG A N 1
ATOM 854 C CA . ARG A 1 103 ? -6.913 4.672 23.723 1.00 74.12 103 ARG A CA 1
ATOM 855 C C . ARG A 1 103 ? -6.927 5.566 22.487 1.00 74.12 103 ARG A C 1
ATOM 857 O O . ARG A 1 103 ? -7.965 6.123 22.173 1.00 74.12 103 ARG A O 1
ATOM 864 N N . GLU A 1 104 ? -5.832 5.689 21.754 1.00 70.12 104 GLU A N 1
ATOM 865 C CA . GLU A 1 104 ? -5.798 6.478 20.515 1.00 70.12 104 GLU A CA 1
ATOM 866 C C . GLU A 1 104 ? -6.760 5.920 19.457 1.00 70.12 104 GLU A C 1
ATOM 868 O O . GLU A 1 104 ? -7.507 6.676 18.833 1.00 70.12 104 GLU A O 1
ATOM 873 N N . ALA A 1 105 ? -6.837 4.593 19.339 1.00 65.19 105 ALA A N 1
ATOM 874 C CA . ALA A 1 105 ? -7.767 3.918 18.440 1.00 65.19 105 ALA A CA 1
ATOM 875 C C . ALA A 1 105 ? -9.250 4.060 18.851 1.00 65.19 105 ALA A C 1
ATOM 877 O O . ALA A 1 105 ? -10.129 3.947 17.996 1.00 65.19 105 ALA A O 1
ATOM 878 N N . SER A 1 106 ? -9.562 4.338 20.128 1.00 63.16 106 SER A N 1
ATOM 879 C CA . SER A 1 106 ? -10.947 4.475 20.609 1.00 63.16 106 SER A CA 1
ATOM 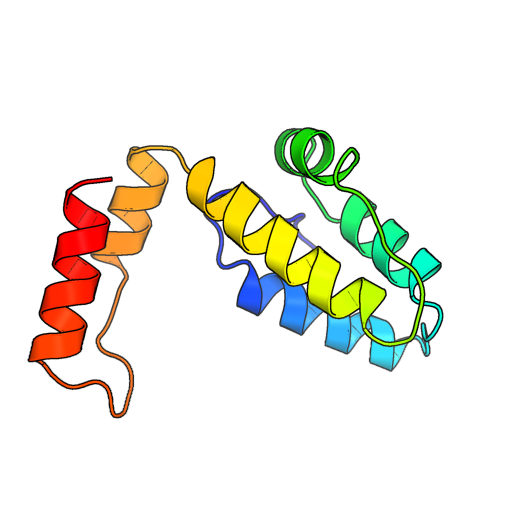880 C C . SER A 1 106 ? -11.565 5.870 20.412 1.00 63.16 106 SER A C 1
ATOM 882 O O . SER A 1 106 ? -12.776 6.010 20.579 1.00 63.16 106 SER A O 1
ATOM 884 N N . TRP A 1 107 ? -10.765 6.902 20.112 1.00 54.75 107 TRP A N 1
ATOM 885 C CA . TRP A 1 107 ? -11.218 8.301 19.945 1.00 54.75 107 TRP A CA 1
ATOM 886 C C . TRP A 1 107 ? -11.218 8.783 18.481 1.00 54.75 107 TRP A C 1
ATOM 888 O O . TRP A 1 107 ? -11.494 9.956 18.223 1.00 54.75 107 TRP A O 1
ATOM 898 N N . SER A 1 108 ? -10.920 7.893 17.529 1.00 50.44 108 SER A N 1
ATOM 899 C CA . SER A 1 108 ? -10.798 8.173 16.087 1.00 50.44 108 SER A CA 1
ATOM 900 C C . SER A 1 108 ? -11.929 7.577 15.255 1.00 50.44 108 SER A C 1
ATOM 902 O O . SER A 1 108 ? -12.180 8.113 14.150 1.00 50.44 108 SER A O 1
#

Sequence (108 aa):
PDKFKIGEDFDLFIKKCNLYFEAVELEDVKKRRLALLFNLIEDAFRLAEPVEFGEGENAYKDWIGKLKSLFERNQTATEKRYNFHRREQESGESVDSYAVSLREASWS

Radius of gyration: 15.56 Å; chains: 1; bounding box: 33×26×42 Å

Organism: Paramuricea clavata (NCBI:txid317549)